Protein AF-A0A6P0XXA2-F1 (afdb_monomer_lite)

Secondary structure (DSSP, 8-state):
-THHHHHHHHHHHH--S---EE-TTTT--TTS----HHHHHHHHH-SS---HHHHHHHHHHHHHHTT--EESSGGGHHHHHHHHHHHHH-

pLDDT: mean 70.32, std 15.05, range [42.75, 90.19]

Structure (mmCIF, N/CA/C/O backbone):
data_AF-A0A6P0XXA2-F1
#
_entry.id   AF-A0A6P0XXA2-F1
#
loop_
_atom_site.group_PDB
_atom_site.id
_atom_site.type_symbol
_atom_site.label_atom_id
_atom_site.label_alt_id
_atom_site.label_comp_id
_atom_site.label_asym_id
_atom_site.label_entity_id
_atom_site.label_seq_id
_atom_site.pdbx_PDB_ins_code
_atom_site.Cartn_x
_atom_site.Cartn_y
_atom_site.Cartn_z
_atom_site.occupancy
_atom_site.B_iso_or_equiv
_atom_site.auth_seq_id
_atom_site.auth_comp_id
_atom_site.auth_asym_id
_atom_site.auth_atom_id
_atom_site.pdbx_PDB_model_num
ATOM 1 N N . GLY A 1 1 ? 13.415 9.274 -5.334 1.00 49.62 1 GLY A N 1
ATOM 2 C CA . GLY A 1 1 ? 13.814 10.050 -4.146 1.00 49.62 1 GLY A CA 1
ATOM 3 C C . GLY A 1 1 ? 13.477 9.256 -2.902 1.00 49.62 1 GLY A C 1
ATOM 4 O O . GLY A 1 1 ? 12.700 8.319 -3.017 1.00 49.62 1 GLY A O 1
ATOM 5 N N . ALA A 1 2 ? 14.042 9.620 -1.750 1.00 58.94 2 ALA A N 1
ATOM 6 C CA . ALA A 1 2 ? 13.757 9.021 -0.434 1.00 58.94 2 ALA A CA 1
ATOM 7 C C . ALA A 1 2 ? 12.400 9.465 0.166 1.00 58.94 2 ALA A C 1
ATOM 9 O O . ALA A 1 2 ? 12.143 9.309 1.354 1.00 58.94 2 ALA A O 1
ATOM 10 N N . SER A 1 3 ? 11.528 10.053 -0.658 1.00 69.62 3 SER A N 1
ATOM 11 C CA . SER A 1 3 ? 10.245 10.639 -0.262 1.00 69.62 3 SER A CA 1
ATOM 12 C C . SER A 1 3 ? 9.331 9.644 0.445 1.00 69.62 3 SER A C 1
ATOM 14 O O . SER A 1 3 ? 8.662 9.999 1.407 1.00 69.62 3 SER A O 1
ATOM 16 N N . GLU A 1 4 ? 9.307 8.397 -0.014 1.00 67.62 4 GLU A N 1
ATOM 17 C CA . GLU A 1 4 ? 8.410 7.369 0.507 1.00 67.62 4 GLU A CA 1
ATOM 18 C C . GLU A 1 4 ? 8.875 6.806 1.856 1.00 67.62 4 GLU A C 1
ATOM 20 O O . GLU A 1 4 ? 8.043 6.454 2.684 1.00 67.62 4 GLU A O 1
ATOM 25 N N . GLU A 1 5 ? 10.185 6.771 2.103 1.00 68.00 5 GLU A N 1
ATOM 26 C CA . GLU A 1 5 ? 10.761 6.337 3.384 1.00 68.00 5 GLU A CA 1
ATOM 27 C C . GLU A 1 5 ? 10.479 7.381 4.474 1.00 68.00 5 GLU A C 1
ATOM 29 O O . GLU A 1 5 ? 9.996 7.044 5.554 1.00 68.00 5 GLU A O 1
ATOM 34 N N . ILE A 1 6 ? 10.664 8.665 4.144 1.00 74.56 6 ILE A N 1
ATOM 35 C CA . ILE A 1 6 ? 10.318 9.792 5.024 1.00 74.56 6 ILE A CA 1
ATOM 36 C C . ILE A 1 6 ? 8.806 9.823 5.289 1.00 74.56 6 ILE A C 1
ATOM 38 O O . ILE A 1 6 ? 8.379 10.042 6.421 1.00 74.56 6 ILE A O 1
ATOM 42 N N . ALA A 1 7 ? 7.985 9.561 4.266 1.00 75.69 7 ALA A N 1
ATOM 43 C CA . ALA A 1 7 ? 6.536 9.514 4.425 1.00 75.69 7 ALA A CA 1
ATOM 44 C C . ALA A 1 7 ? 6.102 8.414 5.404 1.00 75.69 7 ALA A C 1
ATOM 46 O O . ALA A 1 7 ? 5.215 8.653 6.217 1.00 75.69 7 ALA A O 1
ATOM 47 N N . ALA A 1 8 ? 6.723 7.232 5.357 1.00 74.38 8 ALA A N 1
ATOM 48 C CA . ALA A 1 8 ? 6.377 6.131 6.252 1.00 74.38 8 ALA A CA 1
ATOM 49 C C . ALA A 1 8 ? 6.661 6.468 7.729 1.00 74.38 8 ALA A C 1
ATOM 51 O O . ALA A 1 8 ? 5.797 6.245 8.579 1.00 74.38 8 ALA A O 1
ATOM 52 N N . SER A 1 9 ? 7.814 7.085 8.011 1.00 75.38 9 SER A N 1
ATOM 53 C CA . SER A 1 9 ? 8.158 7.582 9.351 1.00 75.38 9 SER A CA 1
ATOM 54 C C . SER A 1 9 ? 7.176 8.665 9.814 1.00 75.38 9 SER A C 1
ATOM 56 O O . SER A 1 9 ? 6.576 8.524 10.879 1.00 75.38 9 SER A O 1
ATOM 58 N N . TYR A 1 10 ? 6.888 9.663 8.972 1.00 79.19 10 TYR A N 1
ATOM 59 C CA . TYR A 1 10 ? 5.940 10.732 9.306 1.00 79.19 10 TYR A CA 1
ATOM 60 C C . TYR A 1 10 ? 4.520 10.214 9.580 1.00 79.19 10 TYR A C 1
ATOM 62 O O . TYR A 1 10 ? 3.859 10.658 10.520 1.00 79.19 10 TYR A O 1
ATOM 70 N N . ILE A 1 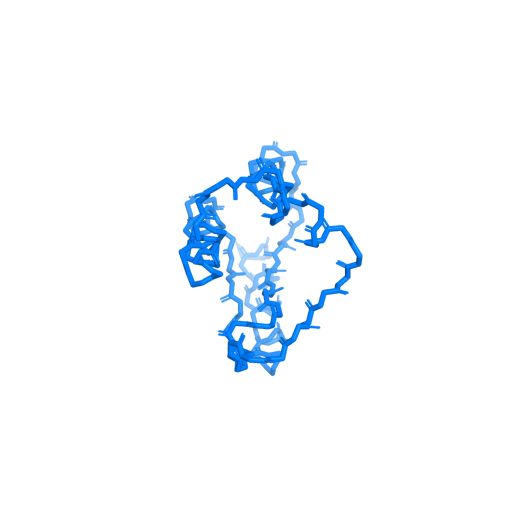11 ? 4.050 9.248 8.784 1.00 79.00 11 ILE A N 1
ATOM 71 C CA . ILE A 1 11 ? 2.749 8.604 8.988 1.00 79.00 11 ILE A CA 1
ATOM 72 C C . ILE A 1 11 ? 2.703 7.923 10.357 1.00 79.00 11 ILE A C 1
ATOM 74 O O . ILE A 1 11 ? 1.714 8.071 11.065 1.00 79.00 11 ILE A O 1
ATOM 78 N N . SER A 1 12 ? 3.766 7.216 10.744 1.00 74.12 12 SER A N 1
ATOM 79 C CA . SER A 1 12 ? 3.804 6.511 12.027 1.00 74.12 12 SER A CA 1
ATOM 80 C C . SER A 1 12 ? 3.840 7.441 13.243 1.00 74.12 12 SER A C 1
ATOM 82 O O . SER A 1 12 ? 3.295 7.091 14.285 1.00 74.12 12 SER A O 1
ATOM 84 N N . GLU A 1 13 ? 4.463 8.614 13.109 1.00 76.50 13 GLU A N 1
ATOM 85 C CA . GLU A 1 13 ? 4.658 9.551 14.219 1.00 76.50 13 GLU A CA 1
ATOM 86 C C . GLU A 1 13 ? 3.512 10.556 14.366 1.00 76.50 13 GLU A C 1
ATOM 88 O O . GLU A 1 13 ? 3.212 10.979 15.478 1.00 76.50 13 GLU A O 1
ATOM 93 N N . THR A 1 14 ? 2.888 10.970 13.257 1.00 79.81 14 THR A N 1
ATOM 94 C CA . THR A 1 14 ? 1.984 12.138 13.242 1.00 79.81 14 THR A CA 1
ATOM 95 C C . THR A 1 14 ? 0.562 11.819 12.771 1.00 79.81 14 THR A C 1
ATOM 97 O O . THR A 1 14 ? -0.351 12.610 13.002 1.00 79.81 14 THR A O 1
ATOM 100 N N . ILE A 1 15 ? 0.335 10.696 12.081 1.00 81.12 15 ILE A N 1
ATOM 101 C CA . ILE A 1 15 ? -0.960 10.406 11.452 1.00 81.12 15 ILE A CA 1
ATOM 102 C C . ILE A 1 15 ? -1.688 9.286 12.195 1.00 81.12 15 ILE A C 1
ATOM 104 O O . ILE A 1 15 ? -1.403 8.108 12.021 1.00 81.12 15 ILE A O 1
ATOM 108 N N . ASP A 1 16 ? -2.744 9.646 12.922 1.00 76.69 16 ASP A N 1
ATOM 109 C CA . ASP A 1 16 ? -3.602 8.661 13.593 1.00 76.69 16 ASP A CA 1
ATOM 110 C C . ASP A 1 16 ? -4.544 7.915 12.639 1.00 76.69 16 ASP A C 1
ATOM 112 O O . ASP A 1 16 ? -5.150 6.902 12.996 1.00 76.69 16 ASP A O 1
ATOM 116 N N . LYS A 1 17 ? -4.789 8.448 11.438 1.00 84.44 17 LYS A N 1
ATOM 117 C CA . LYS A 1 17 ? -5.723 7.849 10.471 1.00 84.44 17 LYS A CA 1
ATOM 118 C C . LYS A 1 17 ? -5.127 6.557 9.897 1.00 84.44 17 LYS A C 1
ATOM 120 O O . LYS A 1 17 ? -3.935 6.529 9.620 1.00 84.44 17 LYS A O 1
ATOM 125 N N . PRO A 1 18 ? -5.935 5.506 9.665 1.00 82.94 18 PRO A N 1
ATOM 126 C CA . PRO A 1 18 ? -5.434 4.288 9.040 1.00 82.94 18 PRO A CA 1
ATOM 127 C C . PRO A 1 18 ? -4.911 4.598 7.633 1.00 82.94 18 PRO A C 1
ATOM 129 O O . PRO A 1 18 ? -5.621 5.198 6.823 1.00 82.94 18 PRO A O 1
ATOM 132 N N . VAL A 1 19 ? -3.676 4.185 7.347 1.00 86.25 19 VAL A N 1
ATOM 133 C CA . VAL A 1 19 ? -3.014 4.401 6.054 1.00 86.25 19 VAL A CA 1
ATOM 134 C C . VAL A 1 19 ? -2.736 3.063 5.381 1.00 86.25 19 VAL A C 1
ATOM 136 O O . VAL A 1 19 ? -2.255 2.127 6.012 1.00 86.25 19 VAL A O 1
ATOM 139 N N . VAL A 1 20 ? -3.017 2.985 4.080 1.00 88.06 20 VAL A N 1
ATOM 140 C CA . VAL A 1 20 ? -2.695 1.840 3.219 1.00 88.06 20 VAL A CA 1
ATOM 141 C C . VAL A 1 20 ? -1.848 2.348 2.059 1.00 88.06 20 VAL A C 1
ATOM 143 O O . VAL A 1 20 ? -2.190 3.357 1.442 1.00 88.06 20 VAL A O 1
ATOM 146 N N . ALA A 1 21 ? -0.756 1.655 1.747 1.00 87.25 21 ALA A N 1
ATOM 147 C CA . ALA A 1 21 ? 0.142 2.022 0.658 1.00 87.25 21 ALA A CA 1
ATOM 148 C C . ALA A 1 21 ? -0.006 1.071 -0.540 1.00 87.25 21 ALA A C 1
ATOM 150 O O . ALA A 1 21 ? -0.204 -0.133 -0.385 1.00 87.25 21 ALA A O 1
ATOM 151 N N . TYR A 1 22 ? 0.146 1.599 -1.754 1.00 86.12 22 TYR A N 1
ATOM 152 C CA . TYR A 1 22 ? 0.288 0.812 -2.979 1.00 86.12 22 TYR A CA 1
ATOM 153 C C . TYR A 1 22 ? 1.398 1.422 -3.829 1.00 86.12 22 TYR A C 1
ATOM 155 O O . TYR A 1 22 ? 1.367 2.611 -4.141 1.00 86.12 22 TYR A O 1
ATOM 163 N N . ILE A 1 23 ? 2.387 0.609 -4.199 1.00 82.06 23 ILE A N 1
ATOM 164 C CA . ILE A 1 23 ? 3.503 1.043 -5.041 1.00 82.06 23 ILE A CA 1
ATOM 165 C C . ILE A 1 23 ? 3.230 0.540 -6.459 1.00 82.06 23 ILE A C 1
ATOM 167 O O . ILE A 1 23 ? 3.265 -0.659 -6.727 1.00 82.06 23 ILE A O 1
ATOM 171 N N . ALA A 1 24 ? 2.931 1.456 -7.375 1.00 75.00 24 ALA A N 1
ATOM 172 C CA . ALA A 1 24 ? 2.717 1.115 -8.776 1.00 75.00 24 ALA A CA 1
ATOM 173 C C . ALA A 1 24 ? 4.044 0.781 -9.486 1.00 75.00 24 ALA A C 1
ATOM 175 O O . ALA A 1 24 ? 5.118 1.227 -9.086 1.00 75.00 24 ALA A O 1
ATOM 176 N N . GLY A 1 25 ? 3.968 -0.000 -10.566 1.00 69.31 25 GLY A N 1
ATOM 177 C CA . GLY A 1 25 ? 5.122 -0.288 -11.423 1.00 69.31 25 GLY A CA 1
ATOM 178 C C . GLY A 1 25 ? 6.046 -1.409 -10.940 1.00 69.31 25 GLY A C 1
ATOM 179 O O . GLY A 1 25 ? 7.031 -1.675 -11.610 1.00 69.31 25 GLY A O 1
ATOM 180 N N . ILE A 1 26 ? 5.731 -2.126 -9.851 1.00 67.00 26 ILE A N 1
ATOM 181 C CA . ILE A 1 26 ? 6.551 -3.254 -9.343 1.00 67.00 26 ILE A CA 1
ATOM 182 C C . ILE A 1 26 ? 6.752 -4.357 -10.403 1.00 67.00 26 ILE A C 1
ATOM 184 O O . ILE A 1 26 ? 7.791 -5.010 -10.432 1.00 67.00 26 ILE A O 1
ATOM 188 N N . TYR A 1 27 ? 5.765 -4.545 -11.281 1.00 66.00 27 TYR A N 1
ATOM 189 C CA . TYR A 1 27 ? 5.780 -5.529 -12.371 1.00 66.00 27 TYR A CA 1
ATOM 190 C C . TYR A 1 27 ? 6.047 -4.902 -13.745 1.00 66.00 27 TYR A C 1
ATOM 192 O O . TYR A 1 27 ? 5.831 -5.551 -14.767 1.00 66.00 27 TYR A O 1
ATOM 200 N N . ALA A 1 28 ? 6.470 -3.635 -13.788 1.00 61.19 28 ALA A N 1
ATOM 201 C CA . ALA A 1 28 ? 6.793 -2.984 -15.045 1.00 61.19 28 ALA A CA 1
ATOM 202 C C . ALA A 1 28 ? 7.993 -3.689 -15.703 1.00 61.19 28 ALA A C 1
ATOM 204 O O . ALA A 1 28 ? 9.002 -3.937 -15.032 1.00 61.19 28 ALA A O 1
ATOM 205 N N . PRO A 1 29 ? 7.912 -4.023 -17.001 1.00 57.22 29 PRO A N 1
ATOM 206 C CA . PRO A 1 29 ? 9.037 -4.615 -17.699 1.00 57.22 29 PRO A CA 1
ATOM 207 C C . PRO A 1 29 ? 10.181 -3.591 -17.776 1.00 57.22 29 PRO A C 1
ATOM 209 O O . PRO A 1 29 ? 9.976 -2.428 -18.115 1.00 57.22 29 PRO A O 1
ATOM 212 N N . ILE A 1 30 ? 11.396 -4.036 -17.438 1.00 55.59 30 ILE A N 1
ATOM 213 C CA . ILE A 1 30 ? 12.612 -3.211 -17.255 1.00 55.59 30 ILE A CA 1
ATOM 214 C C . ILE A 1 30 ? 12.957 -2.357 -18.492 1.00 55.59 30 ILE A C 1
ATOM 216 O O . ILE A 1 30 ? 13.671 -1.364 -18.388 1.00 55.59 30 ILE A O 1
ATOM 220 N N . ASN A 1 31 ? 12.449 -2.737 -19.664 1.00 54.19 31 ASN A N 1
ATOM 221 C CA . ASN A 1 31 ? 12.682 -2.081 -20.947 1.00 54.19 31 ASN A CA 1
ATOM 222 C C . ASN A 1 31 ? 11.687 -0.952 -21.279 1.00 54.19 31 ASN A C 1
ATOM 224 O O . ASN A 1 31 ? 11.905 -0.243 -22.260 1.00 54.19 31 ASN A O 1
ATOM 228 N N . GLN A 1 32 ? 10.618 -0.760 -20.499 1.00 49.44 32 GLN A N 1
ATOM 229 C CA . GLN A 1 32 ? 9.718 0.383 -20.652 1.00 49.44 32 GLN A CA 1
ATOM 230 C C . GLN A 1 32 ? 10.030 1.420 -19.581 1.00 49.44 32 GLN A C 1
ATOM 232 O O . GLN A 1 32 ? 9.828 1.208 -18.387 1.00 49.44 32 GLN A O 1
ATOM 237 N N . ASN A 1 33 ? 10.525 2.568 -20.036 1.00 50.97 33 ASN A N 1
ATOM 238 C CA . ASN A 1 33 ? 10.770 3.738 -19.210 1.00 50.97 33 ASN A CA 1
ATOM 239 C C . ASN A 1 33 ? 9.431 4.310 -18.716 1.00 50.97 33 ASN A C 1
ATOM 241 O O . ASN A 1 33 ? 8.903 5.259 -19.292 1.00 50.97 33 ASN A O 1
ATOM 245 N N . TYR A 1 34 ? 8.875 3.743 -17.644 1.00 50.34 34 TYR A N 1
ATOM 246 C CA . TYR A 1 34 ? 7.795 4.354 -16.866 1.00 50.34 34 TYR A CA 1
ATOM 247 C C . TYR A 1 34 ? 8.371 5.500 -16.038 1.00 50.34 34 TYR A C 1
ATOM 249 O O . TYR A 1 34 ? 8.482 5.440 -14.815 1.00 50.34 34 TYR A O 1
ATOM 257 N N . THR A 1 35 ? 8.804 6.543 -16.733 1.00 49.66 35 THR A N 1
ATOM 258 C CA . THR A 1 35 ? 9.496 7.665 -16.124 1.00 49.66 35 THR A CA 1
ATOM 259 C C . THR A 1 35 ? 8.560 8.863 -16.118 1.00 49.66 35 THR A C 1
ATOM 261 O O . THR A 1 35 ? 8.453 9.587 -17.102 1.00 49.66 35 THR A O 1
ATOM 264 N N . HIS A 1 36 ? 7.930 9.126 -14.968 1.00 53.53 36 HIS A N 1
ATOM 265 C CA . HIS A 1 36 ? 7.708 10.515 -14.554 1.00 53.53 36 HIS A CA 1
ATOM 266 C C . HIS A 1 36 ? 9.074 11.213 -14.646 1.00 53.53 36 HIS A C 1
ATOM 268 O O . HIS A 1 36 ? 10.059 10.658 -14.155 1.00 53.53 36 HIS A O 1
ATOM 274 N N . ALA A 1 37 ? 9.166 12.387 -15.278 1.00 53.25 37 ALA A N 1
ATOM 275 C CA . ALA A 1 37 ? 10.442 13.044 -15.606 1.00 53.25 37 ALA A CA 1
ATOM 276 C C . ALA A 1 37 ? 11.442 13.136 -14.425 1.00 53.25 37 ALA A C 1
ATOM 278 O O . ALA A 1 37 ? 12.658 13.108 -14.618 1.00 53.25 37 ALA A O 1
ATOM 279 N N . SER A 1 38 ? 10.940 13.146 -13.188 1.00 45.53 38 SER A N 1
ATOM 280 C CA . SER A 1 38 ? 11.713 13.136 -11.943 1.00 45.53 38 SER A CA 1
ATOM 281 C C . SER A 1 38 ? 12.531 11.855 -11.680 1.00 45.53 38 SER A C 1
ATOM 283 O O . SER A 1 38 ? 13.560 11.928 -11.007 1.00 45.53 38 SER A O 1
ATOM 285 N N . SER A 1 39 ? 12.157 10.690 -12.226 1.00 51.72 39 SER A N 1
ATOM 286 C CA . SER A 1 39 ? 12.921 9.437 -12.065 1.00 51.72 39 SER A CA 1
ATOM 287 C C . SER A 1 39 ? 14.097 9.315 -13.046 1.00 51.72 39 SER A C 1
ATOM 289 O O . SER A 1 39 ? 15.037 8.573 -12.758 1.00 51.72 39 SER A O 1
ATOM 291 N N . LEU A 1 40 ? 14.106 10.066 -14.157 1.00 48.19 40 LEU A N 1
ATOM 292 C CA . LEU A 1 40 ? 15.231 10.083 -15.106 1.00 48.19 40 LEU A CA 1
ATOM 293 C C . LEU A 1 40 ? 16.432 10.853 -14.541 1.00 48.19 40 LEU A C 1
ATOM 295 O O . LEU A 1 40 ? 17.582 10.469 -14.744 1.00 48.19 40 LEU A O 1
ATOM 299 N N . ILE A 1 41 ? 16.165 11.944 -13.818 1.00 46.44 41 ILE A N 1
ATOM 300 C CA . ILE A 1 41 ? 17.200 12.836 -13.277 1.00 46.44 41 ILE A CA 1
ATOM 301 C C . ILE A 1 41 ? 17.968 12.146 -12.139 1.00 46.44 41 ILE A C 1
ATOM 303 O O . ILE A 1 41 ? 19.195 12.208 -12.104 1.00 46.44 41 ILE A O 1
ATOM 307 N N . SER A 1 42 ? 17.278 11.395 -11.267 1.00 49.16 42 SER A N 1
ATOM 308 C CA . SER A 1 42 ? 17.957 10.529 -10.284 1.00 49.16 42 SER A CA 1
ATOM 309 C C . SER A 1 42 ? 18.810 9.449 -10.958 1.00 49.16 42 SER A C 1
ATOM 311 O O . SER A 1 42 ? 19.902 9.159 -10.476 1.00 49.16 42 SER A O 1
ATOM 313 N N . ALA A 1 43 ? 18.358 8.892 -12.088 1.00 49.66 43 ALA A N 1
ATOM 314 C CA . ALA A 1 43 ? 19.117 7.890 -12.833 1.00 49.66 43 ALA A CA 1
ATOM 315 C C . ALA A 1 43 ? 20.378 8.458 -13.504 1.00 49.66 43 ALA A C 1
ATOM 317 O O . ALA A 1 43 ? 21.413 7.798 -13.511 1.00 49.66 43 ALA A O 1
ATOM 318 N N . ARG A 1 44 ? 20.327 9.694 -14.017 1.00 44.72 44 ARG A N 1
ATOM 319 C CA . ARG A 1 44 ? 21.484 10.361 -14.641 1.00 44.72 44 ARG A CA 1
ATOM 320 C C . ARG A 1 44 ? 22.571 10.773 -13.647 1.00 44.72 44 ARG A C 1
ATOM 322 O O . ARG A 1 44 ? 23.742 10.771 -14.010 1.00 44.72 44 ARG A O 1
ATOM 329 N N . ASN A 1 45 ? 22.200 11.096 -12.409 1.00 47.66 45 ASN A N 1
ATOM 330 C CA . ASN A 1 45 ? 23.149 11.566 -11.395 1.00 47.66 45 ASN A CA 1
ATOM 331 C C . ASN A 1 45 ? 23.842 10.436 -10.617 1.00 47.66 45 ASN A C 1
ATOM 333 O O . ASN A 1 45 ? 24.792 10.693 -9.881 1.00 47.66 45 ASN A O 1
ATOM 337 N N . SER A 1 46 ? 23.415 9.180 -10.773 1.00 42.75 46 SER A N 1
ATOM 338 C CA . SER A 1 46 ? 24.059 8.039 -10.119 1.00 42.75 46 SER A CA 1
ATOM 339 C C . SER A 1 46 ? 24.704 7.134 -11.164 1.00 42.75 46 SER A C 1
ATOM 341 O O . SER A 1 46 ? 24.014 6.479 -11.933 1.00 42.75 46 SER A O 1
ATOM 343 N N . ARG A 1 47 ? 26.036 6.983 -11.134 1.00 43.69 47 ARG A N 1
ATOM 344 C CA . ARG A 1 47 ? 26.765 5.922 -11.875 1.00 43.69 47 ARG A CA 1
ATOM 345 C C . ARG A 1 47 ? 26.484 4.506 -11.341 1.00 43.69 47 ARG A C 1
ATOM 347 O O . ARG A 1 47 ? 27.220 3.564 -11.613 1.00 43.69 47 ARG A O 1
ATOM 354 N N . VAL A 1 48 ? 25.437 4.362 -10.542 1.00 44.81 48 VAL A N 1
ATOM 355 C CA . VAL A 1 48 ? 24.953 3.111 -9.984 1.00 44.81 48 VAL A CA 1
ATOM 356 C C . VAL A 1 48 ? 23.803 2.707 -10.884 1.00 44.81 48 VAL A C 1
ATOM 358 O O . VAL A 1 48 ? 22.865 3.483 -11.048 1.00 44.81 48 VAL A O 1
ATOM 361 N N . LYS A 1 49 ? 23.868 1.513 -11.485 1.00 45.59 49 LYS A N 1
ATOM 362 C CA . LYS A 1 49 ? 22.694 0.885 -12.100 1.00 45.59 49 LYS A CA 1
ATOM 363 C C . LYS A 1 49 ? 21.562 0.983 -11.081 1.00 45.59 49 LYS A C 1
ATOM 365 O O . LYS A 1 49 ? 21.602 0.293 -10.063 1.00 45.59 49 LYS A O 1
ATOM 370 N N . HIS A 1 50 ? 20.606 1.885 -11.308 1.00 52.12 50 HIS A N 1
ATOM 371 C CA . HIS A 1 50 ? 19.404 1.990 -10.494 1.00 52.12 50 HIS A CA 1
ATOM 372 C C . HIS A 1 50 ? 18.645 0.693 -10.709 1.00 52.12 50 HIS A C 1
ATOM 374 O O . HIS A 1 50 ? 17.860 0.551 -11.642 1.00 52.12 50 HIS A O 1
ATOM 380 N N . ASN A 1 51 ? 18.952 -0.298 -9.878 1.00 56.44 51 ASN A N 1
ATOM 381 C CA . ASN A 1 51 ? 18.203 -1.529 -9.819 1.00 56.44 51 ASN A CA 1
ATOM 382 C C . ASN A 1 51 ? 16.847 -1.137 -9.245 1.00 56.44 51 ASN A C 1
ATOM 384 O O . ASN A 1 51 ? 16.660 -1.097 -8.031 1.00 56.44 51 ASN A O 1
ATOM 388 N N . PHE A 1 52 ? 15.922 -0.802 -10.139 1.00 60.09 52 PHE A N 1
ATOM 389 C CA . PHE A 1 52 ? 14.538 -0.463 -9.835 1.00 60.09 52 PHE A CA 1
ATOM 390 C C . PHE A 1 52 ? 13.932 -1.482 -8.862 1.00 60.09 52 PHE A C 1
ATOM 392 O O . PHE A 1 52 ? 13.291 -1.117 -7.884 1.00 60.09 52 PHE A O 1
ATOM 399 N N . HIS A 1 53 ? 14.284 -2.758 -9.035 1.00 62.94 53 HIS A N 1
ATOM 400 C CA . HIS A 1 53 ? 13.946 -3.845 -8.118 1.00 62.94 53 HIS A CA 1
ATOM 401 C C . HIS A 1 53 ? 14.416 -3.628 -6.672 1.00 62.94 53 HIS A C 1
ATOM 403 O O . HIS A 1 53 ? 13.651 -3.842 -5.735 1.00 62.94 53 HIS A O 1
ATOM 409 N N . ASN A 1 54 ? 15.659 -3.183 -6.468 1.00 64.81 54 ASN A N 1
ATOM 410 C CA . ASN A 1 54 ? 16.185 -2.899 -5.130 1.00 64.81 54 ASN A CA 1
ATOM 411 C C . ASN A 1 54 ? 15.525 -1.659 -4.523 1.00 64.81 54 ASN A C 1
ATOM 413 O O . ASN A 1 54 ? 15.229 -1.658 -3.332 1.00 64.81 54 ASN A O 1
ATOM 417 N N . GLN A 1 55 ? 15.234 -0.638 -5.333 1.00 67.44 55 GLN A N 1
ATOM 418 C CA . GLN A 1 55 ? 14.549 0.563 -4.853 1.00 67.44 55 GLN A CA 1
ATOM 419 C C . GLN A 1 55 ? 13.097 0.265 -4.447 1.00 67.44 55 GLN A C 1
ATOM 421 O O . GLN A 1 55 ? 12.637 0.750 -3.417 1.00 67.44 55 GLN A O 1
ATOM 426 N N . MET A 1 56 ? 12.396 -0.594 -5.192 1.00 69.81 56 MET A N 1
ATOM 427 C CA . MET A 1 56 ? 11.053 -1.051 -4.821 1.00 69.81 56 MET A CA 1
ATOM 428 C C . MET A 1 56 ? 11.063 -1.888 -3.543 1.00 69.81 56 MET A C 1
ATOM 430 O O . MET A 1 56 ? 10.217 -1.687 -2.674 1.00 69.81 56 MET A O 1
ATOM 434 N N . LYS A 1 57 ? 12.046 -2.782 -3.385 1.00 73.31 57 LYS A N 1
ATOM 435 C CA . LYS A 1 57 ? 12.225 -3.542 -2.141 1.00 73.31 57 LYS A CA 1
ATOM 436 C C . LYS A 1 57 ? 12.480 -2.628 -0.943 1.00 73.31 57 LYS A C 1
ATOM 438 O O . LYS A 1 57 ? 11.845 -2.841 0.082 1.00 73.31 57 LYS A O 1
ATOM 443 N N . SER A 1 58 ? 13.338 -1.613 -1.089 1.00 75.75 58 SER A N 1
ATOM 444 C CA . SER A 1 58 ? 13.623 -0.633 -0.025 1.00 75.75 58 SER A CA 1
ATOM 445 C C . SER A 1 58 ? 12.342 0.047 0.453 1.00 75.75 58 SER A C 1
ATOM 447 O O . SER A 1 58 ? 12.008 -0.013 1.634 1.00 75.75 58 SER A O 1
ATOM 449 N N . LYS A 1 59 ? 11.540 0.568 -0.488 1.00 76.62 59 LYS A N 1
ATOM 450 C CA . LYS A 1 59 ? 10.265 1.232 -0.180 1.00 76.62 59 LYS A CA 1
ATOM 451 C C . LYS A 1 59 ? 9.282 0.300 0.530 1.00 76.62 59 LYS A C 1
ATOM 453 O O . LYS A 1 59 ? 8.692 0.681 1.534 1.00 76.62 59 LYS A O 1
ATOM 458 N N . ILE A 1 60 ? 9.120 -0.933 0.039 1.00 80.56 60 ILE A N 1
ATOM 459 C CA . ILE A 1 60 ? 8.227 -1.925 0.666 1.00 80.56 60 ILE A CA 1
ATOM 460 C C . ILE A 1 60 ? 8.690 -2.257 2.090 1.00 80.56 60 ILE A 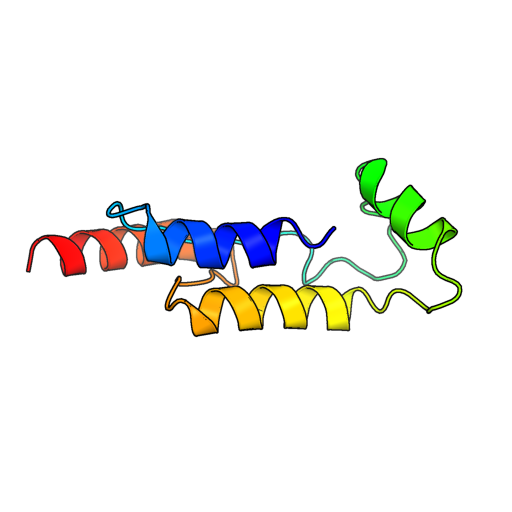C 1
ATOM 462 O O . ILE A 1 60 ? 7.851 -2.395 2.979 1.00 80.56 60 ILE A O 1
ATOM 466 N N . SER A 1 61 ? 9.998 -2.402 2.308 1.00 81.50 61 SER A N 1
ATOM 467 C CA . SER A 1 61 ? 10.557 -2.682 3.632 1.00 81.50 61 SER A CA 1
ATOM 468 C C . SER A 1 61 ? 10.309 -1.538 4.611 1.00 81.50 61 SER A C 1
ATOM 470 O O . SER A 1 61 ? 9.851 -1.812 5.715 1.00 81.50 61 SER A O 1
ATOM 472 N N . ALA A 1 62 ? 10.497 -0.284 4.190 1.00 81.88 62 ALA A N 1
ATOM 473 C CA . ALA A 1 62 ? 10.217 0.879 5.030 1.00 81.88 62 ALA A CA 1
ATOM 474 C C . ALA A 1 62 ? 8.745 0.919 5.474 1.00 81.88 62 ALA A C 1
ATOM 476 O O . ALA A 1 62 ? 8.455 0.996 6.662 1.00 81.88 62 ALA A O 1
ATOM 477 N N . PHE A 1 63 ? 7.787 0.757 4.553 1.00 83.12 63 PHE A N 1
ATOM 478 C CA . PHE A 1 63 ? 6.366 0.720 4.932 1.00 83.12 63 PHE A CA 1
ATOM 479 C C . PHE A 1 63 ? 6.030 -0.439 5.885 1.00 83.12 63 PHE A C 1
ATOM 481 O O . PHE A 1 63 ? 5.229 -0.266 6.804 1.00 83.12 63 PHE A O 1
ATOM 488 N N . LYS A 1 64 ? 6.657 -1.609 5.707 1.00 82.31 64 LYS A N 1
ATOM 489 C CA . LYS A 1 64 ? 6.474 -2.753 6.615 1.00 82.31 64 LYS A CA 1
ATOM 490 C C . LYS A 1 64 ? 7.021 -2.492 8.014 1.00 82.31 64 LYS A C 1
ATOM 492 O O . LYS A 1 64 ? 6.393 -2.926 8.977 1.00 82.31 64 LYS A O 1
ATOM 497 N N . GLU A 1 65 ? 8.158 -1.814 8.123 1.00 81.81 65 GLU A N 1
ATOM 498 C CA . GLU A 1 65 ? 8.775 -1.449 9.402 1.00 81.81 65 GLU A CA 1
ATOM 499 C C . GLU A 1 65 ? 7.829 -0.580 10.241 1.00 81.81 65 GLU A C 1
ATOM 501 O O . GLU A 1 65 ? 7.587 -0.868 11.412 1.00 81.81 65 GLU A O 1
ATOM 506 N N . PHE A 1 66 ? 7.157 0.374 9.596 1.00 79.12 66 PHE A N 1
ATOM 507 C CA . PHE A 1 66 ? 6.155 1.242 10.223 1.00 79.12 66 PHE A CA 1
ATOM 508 C C . PHE A 1 66 ? 4.749 0.621 10.321 1.00 79.12 66 PHE A C 1
ATOM 510 O O . PHE A 1 66 ? 3.777 1.320 10.597 1.00 79.12 66 PHE A O 1
ATOM 517 N N . LYS A 1 67 ? 4.617 -0.699 10.117 1.00 81.75 67 LYS A N 1
ATOM 518 C CA . LYS A 1 67 ? 3.347 -1.457 10.167 1.00 81.75 67 LYS A CA 1
ATOM 519 C C . LYS A 1 67 ? 2.264 -0.943 9.206 1.00 81.75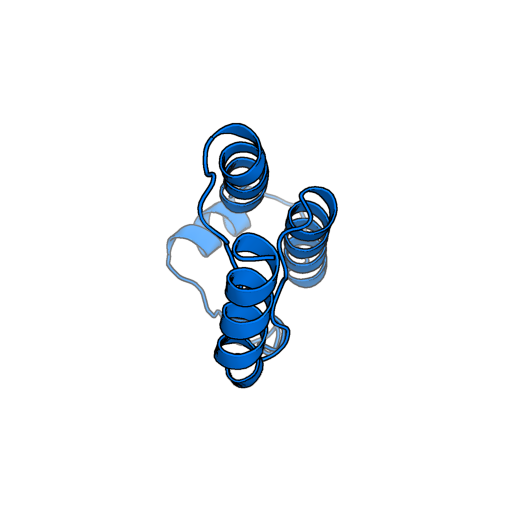 67 LYS A C 1
ATOM 521 O O . LYS A 1 67 ? 1.082 -1.229 9.403 1.00 81.75 67 LYS A O 1
ATOM 526 N N . ILE A 1 68 ? 2.652 -0.241 8.144 1.00 84.62 68 ILE A N 1
ATOM 527 C CA . ILE A 1 68 ? 1.733 0.249 7.118 1.00 84.62 68 ILE A CA 1
ATOM 528 C C . ILE A 1 68 ? 1.463 -0.905 6.138 1.00 84.62 68 ILE A C 1
ATOM 530 O O . ILE A 1 68 ? 2.399 -1.415 5.512 1.00 84.62 68 ILE A O 1
ATOM 534 N N . PRO A 1 69 ? 0.207 -1.363 5.982 1.00 88.06 69 PRO A N 1
ATOM 535 C CA . PRO A 1 69 ? -0.123 -2.408 5.023 1.00 88.06 69 PRO A CA 1
ATOM 536 C C . PRO A 1 69 ? 0.149 -1.936 3.590 1.00 88.06 69 PRO A C 1
ATOM 538 O O . PRO A 1 69 ? -0.350 -0.898 3.151 1.00 88.06 69 PRO A O 1
ATOM 541 N N . VAL A 1 70 ? 0.924 -2.733 2.849 1.00 87.62 70 VAL A N 1
ATOM 542 C CA . VAL A 1 70 ? 1.246 -2.482 1.438 1.00 87.62 70 VAL A CA 1
ATOM 543 C C . VAL A 1 70 ? 0.491 -3.471 0.554 1.00 87.62 70 VAL A C 1
ATOM 545 O O . VAL A 1 70 ? 0.717 -4.681 0.640 1.00 87.62 70 VAL A O 1
ATOM 548 N N . ALA A 1 71 ? -0.378 -2.962 -0.316 1.00 88.69 71 ALA A N 1
ATOM 549 C CA . ALA A 1 71 ? -1.090 -3.758 -1.311 1.00 88.69 71 ALA A CA 1
ATOM 550 C C . ALA A 1 71 ? -0.123 -4.256 -2.397 1.00 88.69 71 ALA A C 1
ATOM 552 O O . ALA A 1 71 ? 0.700 -3.486 -2.901 1.00 88.69 71 ALA A O 1
ATOM 553 N N . LYS A 1 72 ? -0.231 -5.528 -2.799 1.00 84.19 72 LYS A N 1
ATOM 554 C CA . LYS A 1 72 ? 0.546 -6.074 -3.928 1.00 84.19 72 LYS A CA 1
ATOM 555 C C . LYS A 1 72 ? -0.172 -5.847 -5.252 1.00 84.19 72 LYS A C 1
ATOM 557 O O . LYS A 1 72 ? 0.478 -5.722 -6.289 1.00 84.19 72 LYS A O 1
ATOM 562 N N . ARG A 1 73 ? -1.505 -5.805 -5.225 1.00 84.75 73 ARG A N 1
ATOM 563 C CA . ARG A 1 73 ? -2.363 -5.504 -6.376 1.00 84.75 73 ARG A CA 1
ATOM 564 C C . ARG A 1 73 ? -3.334 -4.371 -6.037 1.00 84.75 73 ARG A C 1
ATOM 566 O O . ARG A 1 73 ? -3.822 -4.328 -4.909 1.00 84.75 73 ARG A O 1
ATOM 573 N N . PRO A 1 74 ? -3.707 -3.516 -7.007 1.00 84.88 74 PRO A N 1
ATOM 574 C CA . PRO A 1 74 ? -4.717 -2.477 -6.791 1.00 84.88 74 PRO A CA 1
ATOM 575 C C . PRO A 1 74 ? -6.042 -3.026 -6.248 1.00 84.88 74 PRO A C 1
ATOM 577 O O . PRO A 1 74 ? -6.692 -2.391 -5.426 1.00 84.88 74 PRO A O 1
ATOM 580 N N . SER A 1 75 ? -6.418 -4.239 -6.665 1.00 88.06 75 SER A N 1
ATOM 581 C CA . SER A 1 75 ? -7.640 -4.916 -6.225 1.00 88.06 75 SER A CA 1
ATOM 582 C C . SER A 1 75 ? -7.656 -5.274 -4.735 1.00 88.06 75 SER A C 1
ATOM 584 O O . SER A 1 75 ? -8.725 -5.529 -4.197 1.00 88.06 75 SER A O 1
ATOM 586 N N . GLU A 1 76 ? -6.501 -5.315 -4.063 1.00 89.94 76 GLU A N 1
ATOM 587 C CA . GLU A 1 76 ? -6.409 -5.606 -2.624 1.00 89.94 76 GLU A CA 1
ATOM 588 C C . GLU A 1 76 ? -6.622 -4.357 -1.757 1.00 89.94 76 GLU A C 1
ATOM 590 O O . GLU A 1 76 ? -6.879 -4.479 -0.559 1.00 89.94 76 GLU A O 1
ATOM 595 N N . ILE A 1 77 ? -6.542 -3.156 -2.345 1.00 89.38 77 ILE A N 1
ATOM 596 C CA . ILE A 1 77 ? -6.674 -1.886 -1.618 1.00 89.38 77 ILE A CA 1
ATOM 597 C C . ILE A 1 77 ? -8.006 -1.810 -0.850 1.00 89.38 77 ILE A C 1
ATOM 599 O O . ILE A 1 77 ? -7.956 -1.525 0.346 1.00 89.38 77 ILE A O 1
ATOM 603 N N . PRO A 1 78 ? -9.184 -2.110 -1.442 1.00 90.19 78 PRO A N 1
ATOM 604 C CA . PRO A 1 78 ? -10.454 -2.016 -0.719 1.00 90.19 78 PRO A CA 1
ATOM 605 C C . PRO A 1 78 ? -10.512 -2.927 0.514 1.00 90.19 78 PRO A C 1
ATOM 607 O O 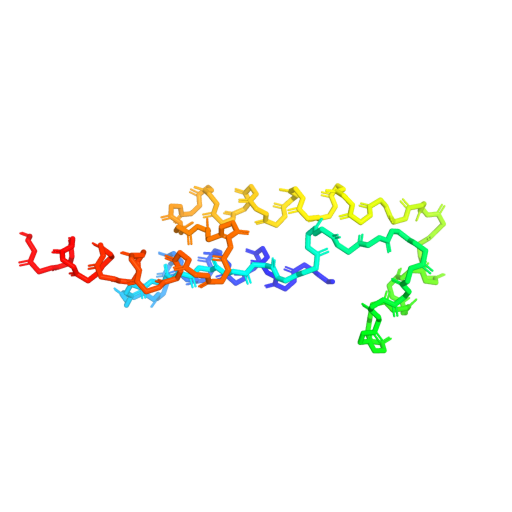. PRO A 1 78 ? -10.976 -2.511 1.576 1.00 90.19 78 PRO A O 1
ATOM 610 N N . SER A 1 79 ? -9.997 -4.154 0.401 1.00 90.12 79 SER A N 1
ATOM 611 C CA . SER A 1 79 ? -9.957 -5.115 1.507 1.00 90.12 79 SER A CA 1
ATOM 612 C C . SER A 1 79 ? -9.027 -4.658 2.632 1.00 90.12 79 SER A C 1
ATOM 614 O O . SER A 1 79 ? -9.386 -4.764 3.803 1.00 90.12 79 SER A O 1
ATOM 616 N N . LEU A 1 80 ? -7.856 -4.109 2.291 1.00 88.88 80 LEU A N 1
ATOM 617 C CA . LEU A 1 80 ? -6.901 -3.583 3.270 1.00 88.88 80 LEU A CA 1
ATOM 618 C C . LEU A 1 80 ? -7.430 -2.335 3.982 1.00 88.88 80 LEU A C 1
ATOM 620 O O . LEU A 1 80 ? -7.243 -2.202 5.189 1.00 88.88 80 LEU A O 1
ATOM 624 N N . VAL A 1 81 ? -8.126 -1.452 3.263 1.00 87.62 81 VAL A N 1
ATOM 625 C CA . VAL A 1 81 ? -8.779 -0.277 3.858 1.00 87.62 81 VAL A CA 1
ATOM 626 C C . VAL A 1 81 ? -9.858 -0.714 4.844 1.00 87.62 81 VAL A C 1
ATOM 628 O O . VAL A 1 81 ? -9.871 -0.226 5.973 1.00 87.62 81 VAL A O 1
ATOM 631 N N . LYS A 1 82 ? -10.714 -1.672 4.463 1.00 88.19 82 LYS A N 1
ATOM 632 C CA . LYS A 1 82 ? -11.738 -2.225 5.359 1.00 88.19 82 LYS A CA 1
ATOM 633 C C . LYS A 1 82 ? -11.115 -2.798 6.636 1.00 88.19 82 LYS A C 1
ATOM 635 O O . LYS A 1 82 ? -11.505 -2.391 7.725 1.00 88.19 82 LYS A O 1
ATOM 640 N N . TYR A 1 83 ? -10.097 -3.650 6.500 1.00 86.56 83 TYR A N 1
ATOM 641 C CA . TYR A 1 83 ? -9.375 -4.221 7.642 1.00 86.56 83 TYR A CA 1
ATOM 642 C C . TYR A 1 83 ? -8.763 -3.140 8.547 1.00 86.56 83 TYR A C 1
ATOM 644 O O . TYR A 1 83 ? -8.846 -3.215 9.772 1.00 86.56 83 TYR A O 1
ATOM 652 N N . SER A 1 84 ? -8.155 -2.110 7.952 1.00 84.19 84 SER A N 1
ATOM 653 C CA . SER A 1 84 ? -7.499 -1.046 8.712 1.00 84.19 84 SER A CA 1
ATOM 654 C C . SER A 1 84 ? -8.488 -0.116 9.423 1.00 84.19 84 SER A C 1
ATOM 656 O O . SER A 1 84 ? -8.127 0.470 10.441 1.00 84.19 84 SER A O 1
ATOM 658 N N . LEU A 1 85 ? -9.714 0.017 8.907 1.00 83.25 85 LEU A N 1
ATOM 659 C CA . LEU A 1 85 ? -10.805 0.723 9.577 1.00 83.25 85 LEU A CA 1
ATOM 660 C C . LEU A 1 85 ? -11.369 -0.113 10.727 1.00 83.25 85 LEU A C 1
ATOM 662 O O . LEU A 1 85 ? -11.450 0.391 11.840 1.00 83.25 85 LEU A O 1
ATOM 666 N N . GLU A 1 86 ? -11.685 -1.389 10.496 1.00 81.69 86 GLU A N 1
ATOM 667 C CA . GLU A 1 86 ? -12.216 -2.290 11.532 1.00 81.69 86 GLU A CA 1
ATOM 668 C C . GLU A 1 86 ? -11.284 -2.357 12.751 1.00 81.69 86 GLU A C 1
ATOM 670 O O . GLU A 1 86 ? -11.740 -2.222 13.879 1.00 81.69 86 GLU A O 1
ATOM 675 N N . LYS A 1 87 ? -9.966 -2.435 12.537 1.00 68.50 87 LYS A N 1
ATOM 676 C CA . LYS A 1 87 ? -8.961 -2.478 13.613 1.00 68.50 87 LYS A CA 1
ATOM 677 C C . LYS A 1 87 ? -8.855 -1.194 14.451 1.00 68.50 87 LYS A C 1
ATOM 679 O O . LYS A 1 87 ? -8.241 -1.226 15.508 1.00 68.50 87 LYS A O 1
ATOM 684 N N . LYS A 1 88 ? -9.381 -0.064 13.968 1.00 63.31 88 LYS A N 1
ATOM 685 C CA . LYS A 1 88 ? -9.370 1.215 14.696 1.00 63.31 88 LYS A CA 1
ATOM 686 C C . LYS A 1 88 ? -10.623 1.414 15.559 1.00 63.31 88 LYS A C 1
ATOM 688 O O . LYS A 1 88 ? -10.589 2.211 16.491 1.00 63.31 88 LYS A O 1
ATOM 693 N N . TYR A 1 89 ? -11.717 0.732 15.225 1.00 57.38 89 TYR A N 1
ATOM 694 C CA . TYR A 1 89 ? -12.994 0.812 15.945 1.00 57.38 89 TYR A CA 1
ATOM 695 C C . TYR A 1 89 ? -13.240 -0.383 16.884 1.00 57.38 89 TYR A C 1
ATOM 697 O O . TYR A 1 89 ? -14.307 -0.457 17.491 1.00 57.38 89 TYR A O 1
ATOM 705 N N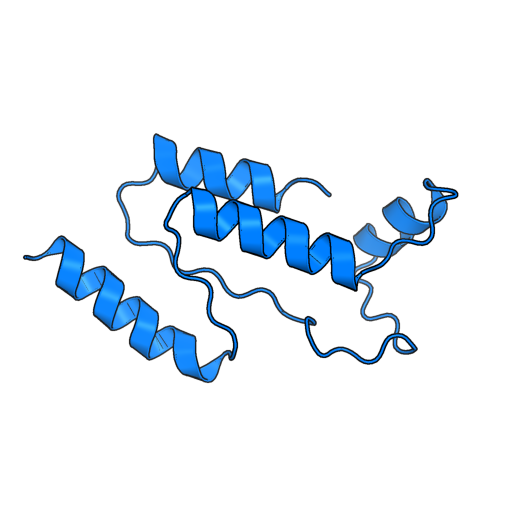 . VAL A 1 90 ? -12.267 -1.295 16.991 1.00 47.38 90 VAL A N 1
ATOM 706 C CA . VAL A 1 90 ? -12.176 -2.363 18.003 1.00 47.38 90 VAL A CA 1
ATOM 707 C C . VAL A 1 90 ? -11.163 -1.938 19.053 1.00 47.38 90 VAL A C 1
ATOM 709 O O . VAL A 1 90 ? -11.472 -2.103 20.251 1.00 47.3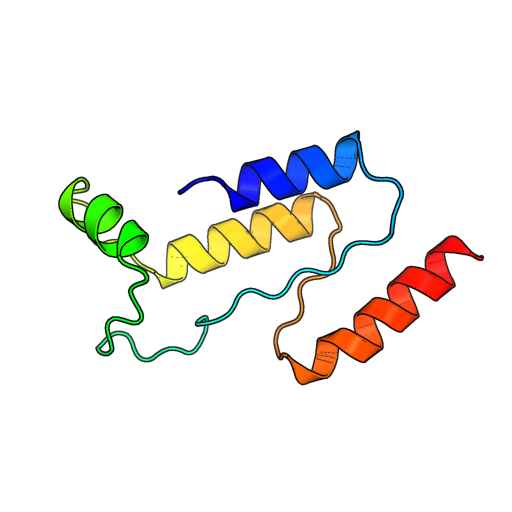8 90 VAL A O 1
#

Radius of gyration: 15.08 Å; chains: 1; bounding box: 40×19×39 Å

Foldseek 3Di:
DCVLLVVLVCCLPPNPAQAAAEDPCLVPDPPDCPDPVVVVVVVVVDPDPPPVNVVVVVSVVSNVVSVHHYDPDPVCVVVSNVVSVVVSVD

Sequence (90 aa):
GASEEIAASYISETIDKPVVAYIAGIYAPINQNYTHASSLISARNSRVKHNFHNQMKSKISAFKEFKIPVAKRPSEIPSLVKYSLEKKYV